Protein AF-A0ABD5LY19-F1 (afdb_monomer)

Nearest PDB structures (foldseek):
  3c1d-assembly3_B  TM=7.571E-01  e=8.560E-02  unclassified

Sequence (76 aa):
MTYDELYQYAIFMLSRRDYGTTELKRRLARRINEVDKAKQSTTDERCLEQVIERLLEGQYLDDNRTVYAFFSSLFK

Structure (mmCIF, N/CA/C/O backbone):
data_AF-A0ABD5LY19-F1
#
_entry.id   AF-A0ABD5LY19-F1
#
loop_
_atom_site.group_PDB
_atom_site.id
_atom_site.type_symbol
_atom_site.label_atom_id
_atom_site.label_alt_id
_atom_site.label_comp_id
_atom_site.label_asym_id
_atom_site.label_entity_id
_atom_site.label_seq_id
_atom_site.pdbx_PDB_ins_code
_atom_site.Cartn_x
_atom_site.Cartn_y
_atom_site.Cartn_z
_atom_site.occupancy
_atom_site.B_iso_or_equiv
_atom_site.auth_seq_id
_atom_site.auth_comp_id
_atom_site.auth_asym_id
_atom_site.auth_atom_id
_atom_site.pdbx_PDB_model_num
ATOM 1 N N . MET A 1 1 ? -6.731 -0.949 10.007 1.00 76.50 1 MET A N 1
ATOM 2 C CA . MET A 1 1 ? -6.999 -1.219 8.570 1.00 76.50 1 MET A CA 1
ATOM 3 C C . MET A 1 1 ? -6.587 -2.657 8.276 1.00 76.50 1 MET A C 1
ATOM 5 O O . MET A 1 1 ? -5.703 -3.152 8.963 1.00 76.50 1 MET A O 1
ATOM 9 N N . THR A 1 2 ? -7.229 -3.351 7.338 1.00 86.19 2 THR A N 1
ATOM 10 C CA . THR A 1 2 ? -6.869 -4.741 6.979 1.00 86.19 2 THR A CA 1
ATOM 11 C C . THR A 1 2 ? -5.858 -4.793 5.828 1.00 86.19 2 THR A C 1
ATOM 13 O O . THR A 1 2 ? -5.660 -3.797 5.128 1.00 86.19 2 THR A O 1
ATOM 16 N N . TYR A 1 3 ? -5.219 -5.954 5.630 1.00 86.19 3 TYR A N 1
ATOM 17 C CA . TYR A 1 3 ? -4.310 -6.199 4.504 1.00 86.19 3 TYR A CA 1
ATOM 18 C C . TYR A 1 3 ? -4.993 -5.936 3.153 1.00 86.19 3 TYR A C 1
ATOM 20 O O . TYR A 1 3 ? -4.460 -5.187 2.338 1.00 86.19 3 TYR A O 1
ATOM 28 N N . ASP A 1 4 ? -6.198 -6.477 2.945 1.00 86.00 4 ASP A N 1
ATOM 29 C CA . ASP A 1 4 ? -6.932 -6.336 1.682 1.00 86.00 4 ASP A CA 1
ATOM 30 C C . ASP A 1 4 ? -7.300 -4.880 1.374 1.00 86.00 4 ASP A C 1
ATOM 32 O O . ASP A 1 4 ? -7.114 -4.420 0.246 1.00 86.00 4 ASP A O 1
ATOM 36 N N . GLU A 1 5 ? -7.755 -4.119 2.377 1.00 87.69 5 GLU A N 1
ATOM 37 C CA . GLU A 1 5 ? -8.042 -2.685 2.222 1.00 87.69 5 GLU A CA 1
ATOM 38 C C . GLU A 1 5 ? -6.786 -1.903 1.801 1.00 87.69 5 GLU A C 1
ATOM 40 O O . GLU A 1 5 ? -6.848 -1.036 0.925 1.00 87.69 5 GLU A O 1
ATOM 45 N N . LEU A 1 6 ? -5.636 -2.214 2.411 1.00 88.00 6 LEU A N 1
ATOM 46 C CA . LEU A 1 6 ? -4.362 -1.570 2.098 1.00 88.00 6 LEU A CA 1
ATOM 47 C C . LEU A 1 6 ? -3.872 -1.946 0.692 1.00 88.00 6 LEU A C 1
ATOM 49 O O . LEU A 1 6 ? -3.421 -1.071 -0.051 1.00 88.00 6 LEU A O 1
ATOM 53 N N . TYR A 1 7 ? -3.994 -3.220 0.316 1.00 88.62 7 TYR A N 1
ATOM 54 C CA . TYR A 1 7 ? -3.606 -3.726 -0.998 1.00 88.62 7 TYR A CA 1
ATOM 55 C C . TYR A 1 7 ? -4.449 -3.101 -2.116 1.00 88.62 7 TYR A C 1
ATOM 57 O O . TYR A 1 7 ? -3.901 -2.544 -3.069 1.00 88.62 7 TYR A O 1
ATOM 65 N N . GLN A 1 8 ? -5.778 -3.096 -1.971 1.00 89.25 8 GLN A N 1
ATOM 66 C CA . GLN A 1 8 ? -6.679 -2.462 -2.939 1.00 89.25 8 GLN A CA 1
ATOM 67 C C . GLN A 1 8 ? -6.400 -0.964 -3.083 1.00 89.25 8 GLN A C 1
ATOM 69 O O . GLN A 1 8 ? -6.380 -0.436 -4.197 1.00 89.25 8 GLN A O 1
ATOM 74 N N . TYR A 1 9 ? -6.133 -0.276 -1.970 1.00 89.75 9 TYR A N 1
ATOM 75 C CA . TYR A 1 9 ? -5.773 1.137 -1.999 1.00 89.75 9 TYR A CA 1
ATOM 76 C C . TYR A 1 9 ? -4.440 1.380 -2.724 1.00 89.75 9 TYR A C 1
ATOM 78 O O . TYR A 1 9 ? -4.326 2.331 -3.500 1.00 89.75 9 TYR A O 1
ATOM 86 N N . ALA A 1 10 ? -3.444 0.513 -2.526 1.00 88.25 10 ALA A N 1
ATOM 87 C CA . ALA A 1 10 ? -2.164 0.604 -3.220 1.00 88.25 10 ALA A CA 1
ATOM 88 C C . ALA A 1 10 ? -2.306 0.391 -4.738 1.00 88.25 10 ALA A C 1
ATOM 90 O O . ALA A 1 10 ? -1.790 1.199 -5.511 1.00 88.25 10 ALA A O 1
ATOM 91 N N . ILE A 1 11 ? -3.076 -0.616 -5.165 1.00 88.44 11 ILE A N 1
ATOM 92 C CA . ILE A 1 11 ? -3.400 -0.853 -6.583 1.00 88.44 11 ILE A CA 1
ATOM 93 C C . ILE A 1 11 ? -4.133 0.349 -7.185 1.00 88.44 11 ILE A C 1
ATOM 95 O O . ILE A 1 11 ? -3.778 0.821 -8.265 1.00 88.44 11 ILE A O 1
ATOM 99 N N . PHE A 1 12 ? -5.119 0.901 -6.471 1.00 88.81 12 PHE A N 1
ATOM 100 C CA . PHE A 1 12 ? -5.825 2.099 -6.917 1.00 88.81 12 PHE A CA 1
ATOM 101 C C . PHE A 1 12 ? -4.878 3.292 -7.101 1.00 88.81 12 PHE A C 1
ATOM 103 O O . PHE A 1 12 ? -4.994 4.013 -8.092 1.00 88.81 12 PHE A O 1
ATOM 110 N N . MET A 1 13 ? -3.919 3.501 -6.195 1.00 87.75 13 MET A N 1
ATOM 111 C CA . MET A 1 13 ? -2.920 4.559 -6.364 1.00 87.75 13 MET A CA 1
ATOM 112 C C . MET A 1 13 ? -2.057 4.328 -7.609 1.00 87.75 13 MET A C 1
ATOM 114 O O . MET A 1 13 ? -1.949 5.236 -8.434 1.00 87.75 13 MET A O 1
ATOM 118 N N . LEU A 1 14 ? -1.515 3.120 -7.778 1.00 84.75 14 LEU A N 1
ATOM 119 C CA . LEU A 1 14 ? -0.668 2.767 -8.923 1.00 84.75 14 LEU A CA 1
ATOM 120 C C . LEU A 1 14 ? -1.415 2.871 -10.261 1.00 84.75 14 LEU A C 1
ATOM 122 O O . LEU A 1 14 ? -0.834 3.281 -11.257 1.00 84.75 14 LEU A O 1
ATOM 126 N N . SER A 1 15 ? -2.728 2.620 -10.279 1.00 83.06 15 SER A N 1
ATOM 127 C CA . SER A 1 15 ? -3.5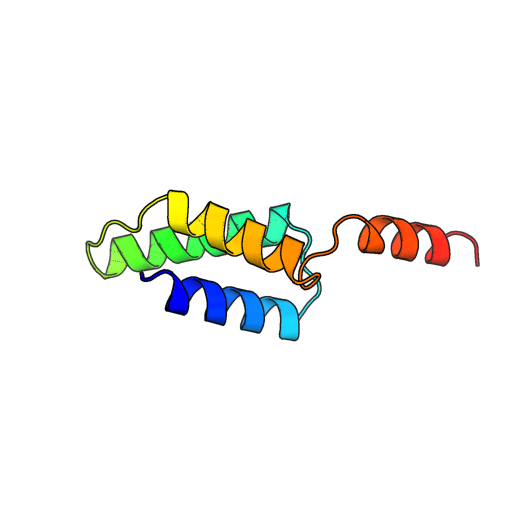51 2.806 -11.485 1.00 83.06 15 SER A CA 1
ATOM 128 C C . SER A 1 15 ? -3.651 4.264 -11.955 1.00 83.06 15 SER A C 1
ATOM 130 O O . SER A 1 15 ? -3.963 4.523 -13.115 1.00 83.06 15 SER A O 1
ATOM 132 N N . ARG A 1 16 ? -3.423 5.232 -11.056 1.00 83.56 16 ARG A N 1
ATOM 133 C CA . ARG A 1 16 ? -3.604 6.666 -11.334 1.00 83.56 16 ARG A CA 1
ATOM 134 C C . ARG A 1 16 ? -2.300 7.387 -11.632 1.00 83.56 16 ARG A C 1
ATOM 136 O O . ARG A 1 16 ? -2.333 8.445 -12.260 1.00 83.56 16 ARG A O 1
ATOM 143 N N . ARG A 1 17 ? -1.184 6.893 -11.103 1.00 79.00 17 ARG A N 1
ATOM 144 C CA . ARG A 1 17 ? 0.129 7.515 -11.246 1.00 79.00 17 ARG A CA 1
ATOM 145 C C . ARG A 1 17 ? 1.209 6.484 -10.964 1.00 79.00 17 ARG A C 1
ATOM 147 O O . ARG A 1 17 ? 1.081 5.715 -10.015 1.00 79.00 17 ARG A O 1
ATOM 154 N N . ASP A 1 18 ? 2.297 6.561 -11.719 1.00 78.38 18 ASP A N 1
ATOM 155 C CA . ASP A 1 18 ? 3.518 5.851 -11.367 1.00 78.38 18 ASP A CA 1
ATOM 156 C C . ASP A 1 18 ? 4.087 6.406 -10.059 1.00 78.38 18 ASP A C 1
ATOM 158 O O . ASP A 1 18 ? 4.315 7.612 -9.897 1.00 78.38 18 ASP A O 1
ATOM 162 N N . TYR A 1 19 ? 4.295 5.501 -9.110 1.00 80.94 19 TYR A N 1
ATOM 163 C CA . TYR A 1 19 ? 4.935 5.769 -7.834 1.00 80.94 19 TYR A CA 1
ATOM 164 C C . TYR A 1 19 ? 6.164 4.877 -7.721 1.00 80.94 19 TYR A C 1
ATOM 166 O O . TYR A 1 19 ? 6.071 3.676 -7.950 1.00 80.94 19 TYR A O 1
ATOM 174 N N . GLY A 1 20 ? 7.294 5.445 -7.302 1.00 80.75 20 GLY A N 1
ATOM 175 C CA . GLY A 1 20 ? 8.420 4.632 -6.841 1.00 80.75 20 GLY A CA 1
ATOM 176 C C . GLY A 1 20 ? 8.102 3.984 -5.492 1.00 80.75 20 GLY A C 1
ATOM 177 O O . GLY A 1 20 ? 7.301 4.522 -4.710 1.00 80.75 20 GLY A O 1
ATOM 178 N N . THR A 1 21 ? 8.771 2.876 -5.166 1.00 83.50 21 THR A N 1
ATOM 179 C CA . THR A 1 21 ? 8.501 2.097 -3.939 1.00 83.50 21 THR A CA 1
ATOM 180 C C . THR A 1 21 ? 8.563 2.954 -2.677 1.00 83.50 21 THR A C 1
ATOM 182 O O . THR A 1 21 ? 7.711 2.853 -1.792 1.00 83.50 21 THR A O 1
ATOM 185 N N . THR A 1 22 ? 9.531 3.872 -2.609 1.00 84.50 22 THR A N 1
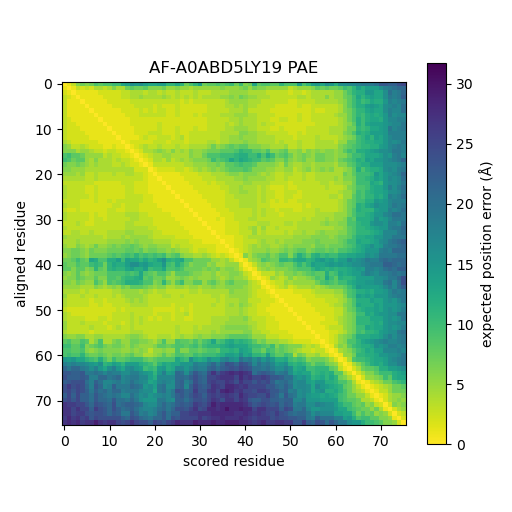ATOM 186 C CA . THR A 1 22 ? 9.709 4.762 -1.451 1.00 84.50 22 THR A CA 1
ATOM 187 C C . THR A 1 22 ? 8.557 5.762 -1.294 1.00 84.50 22 THR A C 1
ATOM 189 O O . THR A 1 22 ? 8.109 6.010 -0.170 1.00 84.50 22 THR A O 1
ATOM 192 N N . GLU A 1 23 ? 8.054 6.340 -2.393 1.00 85.38 23 GLU A N 1
ATOM 193 C CA . GLU A 1 23 ? 6.920 7.275 -2.328 1.00 85.38 23 GLU A CA 1
ATOM 194 C C . GLU A 1 23 ? 5.641 6.533 -1.922 1.00 85.38 23 GLU A C 1
ATOM 196 O O . GLU A 1 23 ? 4.911 7.002 -1.040 1.00 85.38 23 GLU A O 1
ATOM 201 N N . LEU A 1 24 ? 5.406 5.351 -2.504 1.00 88.00 24 LEU A N 1
ATOM 202 C CA . LEU A 1 24 ? 4.241 4.531 -2.188 1.00 88.00 24 LEU A CA 1
ATOM 203 C C . LEU A 1 24 ? 4.248 4.096 -0.714 1.00 88.00 24 LEU A C 1
ATOM 205 O O . LEU A 1 24 ? 3.256 4.318 -0.017 1.00 88.00 24 LEU A O 1
ATOM 209 N N . LYS A 1 25 ? 5.382 3.584 -0.202 1.00 88.62 25 LYS A N 1
ATOM 210 C CA . LYS A 1 25 ? 5.530 3.162 1.206 1.00 88.62 25 LYS A CA 1
ATOM 211 C C . LYS A 1 25 ? 5.220 4.311 2.171 1.00 88.62 25 LYS A C 1
ATOM 213 O O . LYS A 1 25 ? 4.462 4.122 3.121 1.00 88.62 25 LYS A O 1
ATOM 218 N N . ARG A 1 26 ? 5.714 5.530 1.902 1.00 88.88 26 ARG A N 1
ATOM 219 C CA . ARG A 1 26 ? 5.422 6.717 2.735 1.00 88.88 26 ARG A CA 1
ATOM 220 C C . ARG A 1 26 ? 3.941 7.097 2.730 1.00 88.88 26 ARG A C 1
ATOM 222 O O . ARG A 1 26 ? 3.394 7.420 3.786 1.00 88.88 26 ARG A O 1
ATOM 229 N N . ARG A 1 27 ? 3.280 7.071 1.567 1.00 89.25 27 ARG A N 1
ATOM 230 C CA . ARG A 1 27 ? 1.845 7.395 1.470 1.00 89.25 27 ARG A CA 1
ATOM 231 C C . ARG A 1 27 ? 0.975 6.360 2.169 1.00 89.25 27 ARG A C 1
ATOM 233 O O . ARG A 1 27 ? 0.054 6.739 2.888 1.00 89.25 27 ARG A O 1
ATOM 240 N N . LEU A 1 28 ? 1.282 5.079 1.980 1.00 89.38 28 LEU A N 1
ATOM 241 C CA . LEU A 1 28 ? 0.580 3.982 2.639 1.00 89.38 28 LEU A CA 1
ATOM 242 C C . LEU A 1 28 ? 0.751 4.055 4.162 1.00 89.38 28 LEU A C 1
ATOM 244 O O . LEU A 1 28 ? -0.248 4.034 4.874 1.00 89.38 28 LEU A O 1
ATOM 248 N N . ALA A 1 29 ? 1.974 4.270 4.660 1.00 88.94 29 ALA A N 1
ATOM 249 C CA . ALA A 1 29 ? 2.234 4.458 6.090 1.00 88.94 29 ALA A CA 1
ATOM 250 C C . ALA A 1 29 ? 1.452 5.645 6.680 1.00 88.94 29 ALA A C 1
ATOM 252 O O . ALA A 1 29 ? 0.839 5.537 7.741 1.00 88.94 29 ALA A O 1
ATOM 253 N N . ARG A 1 30 ? 1.408 6.780 5.967 1.00 89.69 30 ARG A N 1
ATOM 254 C CA . ARG A 1 30 ? 0.605 7.937 6.384 1.00 89.69 30 ARG A CA 1
ATOM 255 C C . ARG A 1 30 ? -0.884 7.595 6.456 1.00 89.69 30 ARG A C 1
ATOM 257 O O . ARG A 1 30 ? -1.539 7.960 7.428 1.00 89.69 30 ARG A O 1
ATOM 264 N N . ARG A 1 31 ? -1.405 6.871 5.462 1.00 87.44 31 ARG A N 1
ATOM 265 C CA . ARG A 1 31 ? -2.811 6.458 5.426 1.0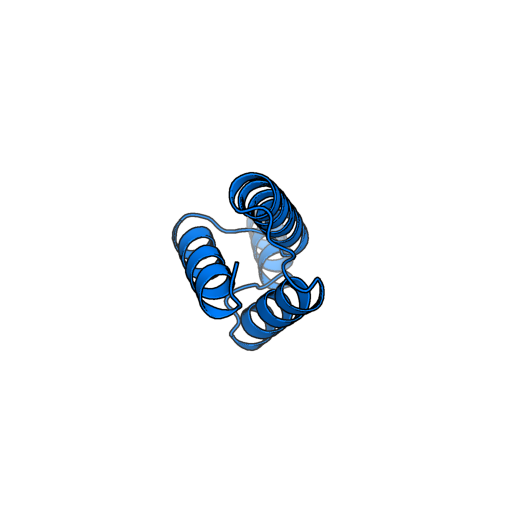0 87.44 31 ARG A CA 1
ATOM 266 C C . ARG A 1 31 ? -3.159 5.502 6.565 1.00 87.44 31 ARG A C 1
ATOM 268 O O . ARG A 1 31 ? -4.215 5.662 7.167 1.00 87.44 31 ARG A O 1
ATOM 275 N N . ILE A 1 32 ? -2.276 4.551 6.872 1.00 88.00 32 ILE A N 1
ATOM 276 C CA . ILE A 1 32 ? -2.423 3.644 8.017 1.00 88.00 32 ILE A CA 1
ATOM 277 C C . ILE A 1 32 ? -2.539 4.454 9.307 1.00 88.00 32 ILE A C 1
ATOM 279 O O . ILE A 1 32 ? -3.535 4.317 10.007 1.00 88.00 32 ILE A O 1
ATOM 283 N N . ASN A 1 33 ? -1.599 5.369 9.556 1.00 87.12 33 ASN A N 1
ATOM 284 C CA . ASN A 1 33 ? -1.613 6.215 10.751 1.00 87.12 33 ASN A CA 1
ATOM 285 C C . ASN A 1 33 ? -2.889 7.064 10.869 1.00 87.12 33 ASN A C 1
ATOM 287 O O . ASN A 1 33 ? -3.439 7.213 11.959 1.00 87.12 33 ASN A O 1
ATOM 291 N N . GLU A 1 34 ? -3.380 7.622 9.759 1.00 87.56 34 GLU A N 1
ATOM 292 C CA . GLU A 1 34 ? -4.638 8.379 9.735 1.00 87.56 34 GLU A CA 1
ATOM 293 C C . GLU A 1 34 ? -5.843 7.498 10.099 1.00 87.56 34 GLU A C 1
ATOM 295 O O . GLU A 1 34 ? -6.686 7.904 10.902 1.00 87.56 34 GLU A O 1
ATOM 300 N N . VAL A 1 35 ? -5.918 6.286 9.540 1.00 85.94 35 VAL A N 1
ATOM 301 C CA . VAL A 1 35 ? -7.015 5.342 9.799 1.00 85.94 35 VAL A CA 1
ATOM 302 C C . VAL A 1 35 ? -6.950 4.788 11.218 1.00 85.94 35 VAL A C 1
ATOM 304 O O . VAL A 1 35 ? -7.983 4.716 11.877 1.00 85.94 35 VAL A O 1
ATOM 307 N N . ASP A 1 36 ? -5.763 4.443 11.702 1.00 86.94 36 ASP A N 1
ATOM 308 C CA . ASP A 1 36 ? -5.549 3.934 13.056 1.00 86.94 36 ASP A CA 1
ATOM 309 C C . ASP A 1 36 ? -5.903 4.979 14.108 1.00 86.94 36 ASP A C 1
ATOM 311 O 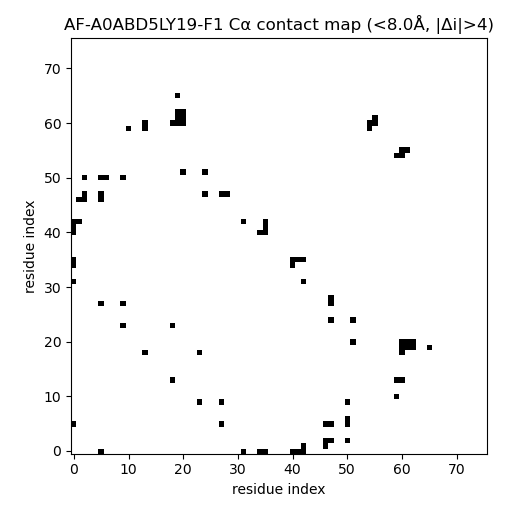O . ASP A 1 36 ? -6.628 4.683 15.059 1.00 86.94 36 ASP A O 1
ATOM 315 N N . LYS A 1 37 ? -5.521 6.239 13.877 1.00 85.19 37 LYS A N 1
ATOM 316 C CA . LYS A 1 37 ? -5.931 7.355 14.732 1.00 85.19 37 LYS A CA 1
ATOM 317 C C . LYS A 1 37 ? -7.446 7.582 14.709 1.00 85.19 37 LYS A C 1
ATOM 319 O O . LYS A 1 37 ? -8.023 7.894 15.747 1.00 85.19 37 LYS A O 1
ATOM 324 N N . ALA A 1 38 ? -8.092 7.434 13.551 1.00 85.00 38 ALA A N 1
ATOM 325 C CA . ALA A 1 38 ? -9.535 7.633 13.409 1.00 85.00 38 ALA A CA 1
ATOM 326 C C . ALA A 1 38 ? -10.368 6.484 14.005 1.00 85.00 38 ALA A C 1
ATOM 328 O O . ALA A 1 38 ? -11.424 6.730 14.580 1.00 85.00 38 ALA A O 1
ATOM 329 N N . LYS A 1 39 ? -9.904 5.236 13.865 1.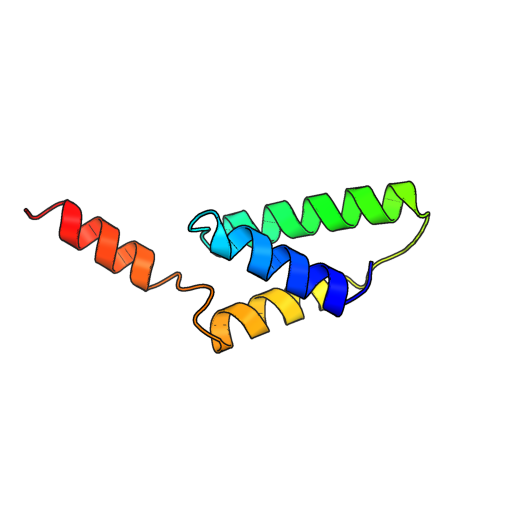00 83.19 39 LYS A N 1
ATOM 330 C CA . LYS A 1 39 ? -10.609 4.027 14.320 1.00 83.19 39 LYS A CA 1
ATOM 331 C C . LYS A 1 39 ? -10.159 3.540 15.703 1.00 83.19 39 LYS A C 1
ATOM 333 O O . LYS A 1 39 ? -10.701 2.546 16.173 1.00 83.19 39 LYS A O 1
ATOM 338 N N . GLN A 1 40 ? -9.179 4.202 16.331 1.00 79.44 40 GLN A N 1
ATOM 339 C CA . GLN A 1 40 ? -8.476 3.710 17.529 1.00 79.44 40 GLN A CA 1
ATOM 340 C C . GLN A 1 40 ? -8.028 2.246 17.368 1.00 79.44 40 GLN A C 1
ATOM 342 O O . GLN A 1 40 ? -8.106 1.444 18.294 1.00 79.44 40 GLN A O 1
ATOM 347 N N . SER A 1 41 ? -7.597 1.890 16.156 1.00 77.62 41 SER A N 1
ATOM 348 C CA . SER A 1 41 ? -7.100 0.557 15.822 1.00 77.62 41 SER A CA 1
ATOM 349 C C . SER A 1 41 ? -5.583 0.571 15.718 1.00 77.62 41 SER A C 1
ATOM 351 O O . SER A 1 41 ? -4.993 1.614 15.460 1.00 77.62 41 SER A O 1
ATOM 353 N N . THR A 1 42 ? -4.956 -0.593 15.861 1.00 76.75 42 THR A N 1
ATOM 354 C CA . THR A 1 42 ? -3.539 -0.777 15.538 1.00 76.75 42 THR A CA 1
ATOM 355 C C . THR A 1 42 ? -3.447 -1.700 14.336 1.00 76.75 42 THR A C 1
ATOM 357 O O . THR A 1 42 ? -3.840 -2.864 14.409 1.00 76.75 42 THR A O 1
ATOM 360 N N . THR A 1 43 ? -2.987 -1.167 13.209 1.00 80.12 43 THR A N 1
ATOM 361 C CA . THR A 1 43 ? -2.653 -1.963 12.030 1.00 80.12 43 THR A CA 1
ATOM 362 C C . THR A 1 43 ? -1.264 -2.559 12.230 1.00 80.12 43 THR A C 1
ATOM 364 O O . THR A 1 43 ? -0.345 -1.859 12.646 1.00 80.12 43 THR A O 1
ATOM 367 N N . ASP A 1 44 ? -1.112 -3.851 11.938 1.00 78.94 44 ASP A N 1
ATOM 368 C CA . ASP A 1 44 ? 0.187 -4.521 12.008 1.00 78.94 44 ASP A CA 1
ATOM 369 C C . ASP A 1 44 ? 1.168 -3.866 11.023 1.00 78.94 44 ASP A C 1
ATOM 371 O O . ASP A 1 44 ? 0.869 -3.692 9.838 1.00 78.94 44 ASP A O 1
ATOM 375 N N . GLU A 1 45 ? 2.350 -3.507 11.516 1.00 74.25 45 GLU A N 1
ATOM 376 C CA . GLU A 1 45 ? 3.424 -2.905 10.727 1.00 74.25 45 GLU A CA 1
ATOM 377 C C . GLU A 1 45 ? 3.881 -3.838 9.590 1.00 74.25 45 GLU A C 1
ATOM 379 O O . GLU A 1 45 ? 4.259 -3.376 8.510 1.00 74.25 45 GLU A O 1
ATOM 384 N N . ARG A 1 46 ? 3.720 -5.157 9.775 1.00 82.12 46 ARG A N 1
ATOM 385 C CA . ARG A 1 46 ? 4.013 -6.180 8.760 1.00 82.12 46 ARG A CA 1
ATOM 386 C C . ARG A 1 46 ? 3.086 -6.112 7.551 1.00 82.12 46 ARG A C 1
ATOM 388 O O . ARG A 1 46 ? 3.518 -6.452 6.451 1.00 82.12 46 ARG A O 1
ATOM 395 N N . CYS A 1 47 ? 1.848 -5.633 7.712 1.00 85.06 47 CYS A N 1
ATOM 396 C CA . CYS A 1 47 ? 0.902 -5.511 6.599 1.00 85.06 47 CYS A CA 1
ATOM 397 C C . CYS A 1 47 ? 1.442 -4.584 5.505 1.00 85.06 47 CYS A C 1
ATOM 399 O O . CYS A 1 47 ? 1.254 -4.851 4.320 1.00 85.06 47 CYS A O 1
ATOM 401 N N . LEU A 1 48 ? 2.124 -3.500 5.892 1.00 86.56 48 LEU A N 1
ATOM 402 C CA . LEU A 1 48 ? 2.718 -2.572 4.936 1.00 86.56 48 LEU A CA 1
ATOM 403 C C . LEU A 1 48 ? 3.812 -3.253 4.113 1.00 86.56 48 LEU A C 1
ATOM 405 O O . LEU A 1 48 ? 3.839 -3.103 2.894 1.00 86.56 48 LEU A O 1
ATOM 409 N N . GLU A 1 49 ? 4.701 -3.995 4.768 1.00 86.94 49 GLU A N 1
ATOM 410 C CA . GLU A 1 49 ? 5.812 -4.663 4.088 1.00 86.94 49 GLU A CA 1
ATOM 411 C C . GLU A 1 49 ? 5.316 -5.773 3.162 1.00 86.94 49 GLU A C 1
ATOM 413 O O . GLU A 1 49 ? 5.719 -5.809 2.002 1.00 86.94 49 GLU A O 1
ATOM 418 N N . GLN A 1 50 ? 4.350 -6.576 3.615 1.00 88.44 50 GLN A N 1
ATOM 419 C CA . GLN A 1 50 ? 3.726 -7.626 2.806 1.00 88.44 50 GLN A CA 1
ATOM 420 C C . GLN A 1 50 ? 3.010 -7.074 1.568 1.00 88.44 50 GLN A C 1
ATOM 422 O O . GLN A 1 50 ? 3.070 -7.676 0.498 1.00 88.44 50 GLN A O 1
ATOM 427 N N . VAL A 1 51 ? 2.321 -5.931 1.683 1.00 88.88 51 VAL A N 1
ATOM 428 C CA . VAL A 1 51 ? 1.680 -5.292 0.522 1.00 88.88 51 VAL A CA 1
ATOM 429 C C . VAL A 1 51 ? 2.730 -4.811 -0.476 1.00 88.88 51 VAL A C 1
ATOM 431 O O . VAL A 1 51 ? 2.570 -5.040 -1.672 1.00 88.88 51 VAL A O 1
ATOM 434 N N . ILE A 1 52 ? 3.808 -4.177 -0.012 1.00 87.44 52 ILE A N 1
ATOM 435 C CA . ILE A 1 52 ? 4.883 -3.702 -0.894 1.00 87.44 52 ILE A CA 1
ATOM 436 C C . ILE A 1 52 ? 5.580 -4.870 -1.599 1.00 87.44 52 ILE A C 1
ATOM 438 O O . ILE A 1 52 ? 5.756 -4.816 -2.814 1.00 87.44 52 ILE A O 1
ATOM 442 N N . GLU A 1 53 ? 5.921 -5.933 -0.871 1.00 87.38 53 GLU A N 1
ATOM 443 C CA . GLU A 1 53 ? 6.532 -7.141 -1.433 1.00 87.38 53 GLU A CA 1
ATOM 444 C C . GLU A 1 53 ? 5.634 -7.762 -2.509 1.00 87.38 53 GLU A C 1
ATOM 446 O O . GLU A 1 53 ? 6.080 -7.996 -3.630 1.00 87.38 53 GLU A O 1
ATOM 451 N N . ARG A 1 54 ? 4.330 -7.892 -2.234 1.00 87.06 54 ARG A N 1
ATOM 452 C CA . ARG A 1 54 ? 3.354 -8.415 -3.200 1.00 87.06 54 ARG A CA 1
ATOM 453 C C . ARG A 1 54 ? 3.251 -7.570 -4.472 1.00 87.06 54 ARG A C 1
ATOM 455 O O . ARG A 1 54 ? 3.028 -8.105 -5.558 1.00 87.06 54 ARG A O 1
ATOM 462 N N . LEU A 1 55 ? 3.373 -6.249 -4.350 1.00 85.19 55 LEU A N 1
ATOM 463 C CA . LEU A 1 55 ? 3.328 -5.329 -5.490 1.00 85.19 55 LEU A CA 1
ATOM 464 C C . LEU A 1 55 ? 4.608 -5.387 -6.331 1.00 85.19 55 LEU A C 1
ATOM 466 O O . LEU A 1 55 ? 4.522 -5.259 -7.553 1.00 85.19 55 LEU A O 1
ATOM 470 N N . LEU A 1 56 ? 5.761 -5.608 -5.694 1.00 83.69 56 LEU A N 1
ATOM 471 C CA . LEU A 1 56 ? 7.038 -5.847 -6.369 1.00 83.69 56 LEU A CA 1
ATOM 472 C C . LEU A 1 56 ? 7.030 -7.198 -7.101 1.00 83.69 56 LEU A C 1
ATOM 474 O O . LEU A 1 56 ? 7.363 -7.251 -8.282 1.00 83.69 56 LEU A O 1
ATOM 478 N N . GLU A 1 57 ? 6.574 -8.271 -6.443 1.00 82.94 57 GLU A N 1
ATOM 479 C CA . GLU A 1 57 ? 6.406 -9.596 -7.064 1.00 82.94 57 GLU A CA 1
ATOM 480 C C . GLU A 1 57 ? 5.469 -9.546 -8.277 1.00 82.94 57 GLU A C 1
ATOM 482 O O . GLU A 1 57 ? 5.739 -10.156 -9.311 1.00 82.94 57 GLU A O 1
ATOM 487 N N . GLY A 1 58 ? 4.365 -8.802 -8.157 1.00 76.62 58 GLY A N 1
ATOM 488 C CA . GLY A 1 58 ? 3.377 -8.635 -9.220 1.00 76.62 58 GLY A CA 1
ATOM 489 C C . GLY A 1 58 ? 3.790 -7.674 -10.338 1.00 76.62 58 GLY A C 1
ATOM 490 O O . GLY A 1 58 ? 2.975 -7.430 -11.223 1.00 76.62 58 GLY A O 1
ATOM 491 N N . GLN A 1 59 ? 5.005 -7.107 -10.292 1.00 72.56 59 GLN A N 1
ATOM 492 C CA . GLN A 1 59 ? 5.505 -6.084 -11.227 1.00 72.56 59 GLN A CA 1
ATOM 493 C C . GLN A 1 59 ? 4.609 -4.833 -11.338 1.00 72.56 59 GLN A C 1
ATOM 495 O O . GLN A 1 59 ? 4.678 -4.091 -12.318 1.00 72.56 59 GLN A O 1
ATOM 500 N N . TYR A 1 60 ? 3.772 -4.574 -10.327 1.00 71.56 60 TYR A N 1
ATOM 501 C CA . TYR A 1 60 ? 3.001 -3.331 -10.215 1.00 71.56 60 TYR A CA 1
ATOM 502 C C . TYR A 1 60 ? 3.879 -2.168 -9.745 1.00 71.56 60 TYR A C 1
ATOM 504 O O . TYR A 1 60 ? 3.606 -1.011 -10.055 1.00 71.56 60 TYR A O 1
ATOM 512 N N . LEU A 1 61 ? 4.925 -2.488 -8.982 1.00 70.00 61 LEU A N 1
ATOM 513 C CA . LEU A 1 61 ? 6.017 -1.597 -8.622 1.00 70.00 61 LEU A CA 1
ATOM 514 C C . LEU A 1 61 ? 7.268 -2.073 -9.354 1.00 70.00 61 LEU A C 1
ATOM 516 O O . LEU A 1 61 ? 7.682 -3.218 -9.194 1.00 70.00 61 LEU A O 1
ATOM 520 N N . ASP A 1 62 ? 7.873 -1.192 -10.143 1.00 66.31 62 ASP A N 1
ATOM 521 C CA . ASP A 1 62 ? 9.123 -1.483 -10.835 1.00 66.31 62 ASP A CA 1
ATOM 522 C C . ASP A 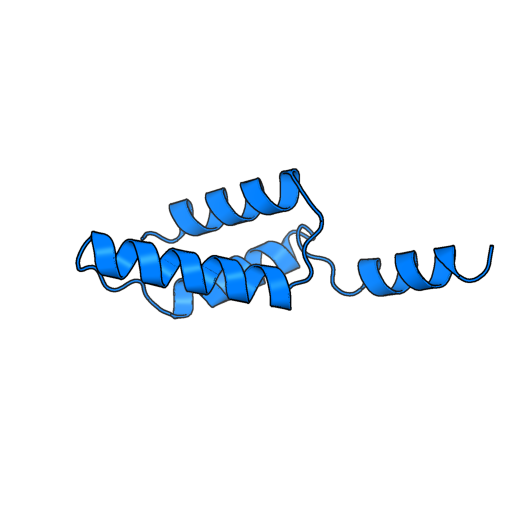1 62 ? 10.104 -0.321 -10.637 1.00 66.31 62 ASP A C 1
ATOM 524 O O . ASP A 1 62 ? 10.152 0.655 -11.396 1.00 66.31 62 ASP A O 1
ATOM 528 N N . ASP A 1 63 ? 10.906 -0.425 -9.576 1.00 60.34 63 ASP A N 1
ATOM 529 C CA . ASP A 1 63 ? 11.993 0.524 -9.327 1.00 60.34 63 ASP A CA 1
ATOM 530 C C . ASP A 1 63 ? 13.097 0.431 -10.405 1.00 60.34 63 ASP A C 1
ATOM 532 O O . ASP A 1 63 ? 13.830 1.401 -10.602 1.0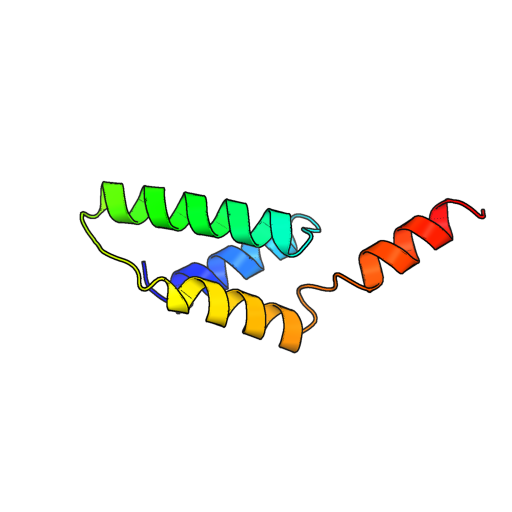0 60.34 63 ASP A O 1
ATOM 536 N N . ASN A 1 64 ? 13.190 -0.668 -11.171 1.00 55.00 64 ASN A N 1
ATOM 537 C CA . ASN A 1 64 ? 14.169 -0.823 -12.254 1.00 55.00 64 ASN A CA 1
ATOM 538 C C . ASN A 1 64 ? 13.684 -0.238 -13.596 1.00 55.00 64 ASN A C 1
ATOM 540 O O . ASN A 1 64 ? 14.505 0.259 -14.376 1.00 55.00 64 ASN A O 1
ATOM 544 N N . ARG A 1 65 ? 12.370 -0.204 -13.866 1.00 51.41 65 ARG A N 1
ATOM 545 C CA . ARG A 1 65 ? 11.814 0.485 -15.052 1.00 51.41 65 ARG A CA 1
ATOM 546 C C . ARG A 1 65 ? 11.996 1.984 -14.995 1.00 51.41 65 ARG A C 1
ATOM 548 O O .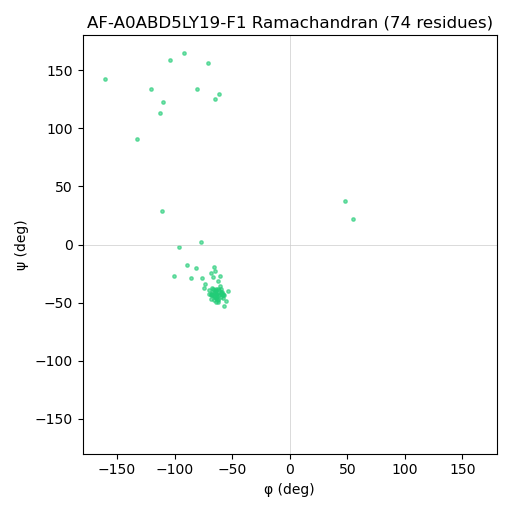 ARG A 1 65 ? 12.260 2.594 -16.028 1.00 51.41 65 ARG A O 1
ATOM 555 N N . THR A 1 66 ? 11.852 2.579 -13.813 1.00 50.16 66 THR A N 1
ATOM 556 C CA . THR A 1 66 ? 11.943 4.038 -13.661 1.00 50.16 66 THR A CA 1
ATOM 557 C C . THR A 1 66 ? 13.333 4.534 -14.063 1.00 50.16 66 THR A C 1
ATOM 559 O O . THR A 1 66 ? 13.459 5.543 -14.754 1.00 50.16 66 THR A O 1
ATOM 562 N N . VAL A 1 67 ? 14.375 3.766 -13.732 1.00 51.50 67 VAL A N 1
ATOM 563 C CA . VAL A 1 67 ? 15.756 4.049 -14.133 1.00 51.50 67 VAL A CA 1
ATOM 564 C C . VAL A 1 67 ? 15.920 3.927 -15.654 1.00 51.50 67 VAL A C 1
ATOM 566 O O . VAL A 1 67 ? 16.417 4.854 -16.292 1.00 51.50 67 VAL A O 1
ATOM 569 N N . TYR A 1 68 ? 15.419 2.852 -16.272 1.00 48.44 68 TYR A N 1
ATOM 570 C CA . TYR A 1 68 ? 15.504 2.665 -17.729 1.00 48.44 68 TYR A CA 1
ATOM 571 C C . TYR A 1 68 ? 14.712 3.706 -18.538 1.00 48.44 68 TYR A C 1
ATOM 573 O O . TYR A 1 68 ? 15.193 4.172 -19.574 1.00 48.44 68 TYR A O 1
ATOM 581 N N . ALA A 1 69 ? 13.522 4.097 -18.078 1.00 51.28 69 ALA A N 1
ATOM 582 C CA . ALA A 1 69 ? 12.696 5.108 -18.734 1.00 51.28 69 ALA A CA 1
ATOM 583 C C . ALA A 1 69 ? 13.306 6.515 -18.610 1.00 51.28 69 ALA A C 1
ATOM 585 O O . ALA A 1 69 ? 13.313 7.267 -19.586 1.00 51.28 69 ALA A O 1
ATOM 586 N N . PHE A 1 70 ? 13.881 6.849 -17.448 1.00 53.53 70 PHE A N 1
ATOM 587 C CA . PHE A 1 70 ? 14.564 8.127 -17.241 1.00 53.53 70 PHE A CA 1
ATOM 588 C C . PHE A 1 70 ? 15.824 8.243 -18.111 1.00 53.53 70 PHE A C 1
ATOM 590 O O . PHE A 1 70 ? 16.010 9.252 -18.789 1.00 53.53 70 PHE A O 1
ATOM 597 N N . PHE A 1 71 ? 16.648 7.188 -18.179 1.00 54.91 71 PHE A N 1
ATOM 598 C CA . PHE A 1 71 ? 17.825 7.182 -19.054 1.00 54.91 71 PHE A CA 1
ATOM 599 C C . PHE A 1 71 ? 17.456 7.174 -20.544 1.00 54.91 71 PHE A C 1
ATOM 601 O O . PHE A 1 71 ? 18.086 7.882 -21.324 1.00 54.91 71 PHE A O 1
ATOM 608 N N . SER A 1 72 ? 16.395 6.472 -20.954 1.00 53.31 72 SER A N 1
ATOM 609 C CA . SER A 1 72 ? 15.961 6.462 -22.363 1.00 53.31 72 SER A CA 1
ATOM 610 C C . SER A 1 72 ? 15.408 7.812 -22.841 1.00 53.31 72 SER A C 1
ATOM 612 O O . SER A 1 72 ? 15.448 8.098 -24.035 1.00 53.31 72 SER A O 1
ATOM 614 N N . SER A 1 73 ? 14.906 8.655 -21.931 1.00 51.88 73 SER A N 1
ATOM 615 C CA . SER A 1 73 ? 14.440 10.013 -22.249 1.00 51.88 73 SER A CA 1
ATOM 616 C C . SER A 1 73 ? 15.569 11.046 -22.337 1.00 51.88 73 SER A C 1
ATOM 618 O O . SER A 1 73 ? 15.352 12.112 -22.906 1.00 51.88 73 SER A O 1
ATOM 620 N N . LEU A 1 74 ? 16.736 10.774 -21.748 1.00 52.50 74 LEU A N 1
ATOM 621 C CA . LEU A 1 74 ? 17.858 11.720 -21.671 1.00 52.50 74 LEU A CA 1
ATOM 622 C C . LEU A 1 74 ? 18.813 11.620 -22.870 1.00 52.50 74 LEU A C 1
ATOM 624 O O . LEU A 1 74 ? 19.582 12.543 -23.118 1.00 52.50 74 LEU A O 1
ATOM 628 N N . PHE A 1 75 ? 18.753 10.511 -23.609 1.00 52.94 75 PHE A N 1
ATOM 629 C CA . PHE A 1 75 ? 19.595 10.227 -24.774 1.00 52.94 75 PHE A CA 1
ATOM 630 C C . PHE A 1 75 ? 18.820 10.243 -26.102 1.00 52.94 75 PHE A C 1
ATOM 632 O O . PHE A 1 75 ? 19.195 9.533 -27.037 1.00 52.94 75 PHE A O 1
ATOM 639 N N . LYS A 1 76 ? 17.740 11.026 -26.198 1.00 47.53 76 LYS A N 1
ATOM 640 C CA . LYS A 1 76 ? 16.991 11.206 -27.446 1.00 47.53 76 LYS A CA 1
ATOM 641 C C . LYS A 1 76 ? 17.120 12.622 -27.983 1.00 47.53 76 LYS A C 1
ATOM 643 O O . LYS A 1 76 ? 17.036 13.559 -27.162 1.00 47.53 76 LYS A O 1
#

Secondary structure (DSSP, 8-state):
--HHHHHHHHHHHHHHS---HHHHHHHHHHHHHHHHHHHT----HHHHHHHHHHHHHTTSS-HHHHHHHHHHHH--

Mean predicted aligned error: 8.26 Å

InterPro domains:
  IPR036388 Winged helix-like DNA-binding domain superfamily [G3DSA:1.10.10.10] (1-61)

Solvent-accessible surface area (backbone atoms only — not comparable to full-atom values): 4446 Å² total; per-residue (Å²): 103,54,60,66,61,52,42,53,51,50,52,55,48,49,76,76,42,94,57,52,65,72,60,46,52,54,54,52,52,50,50,50,54,53,50,16,69,74,67,77,45,83,53,64,74,63,47,57,54,53,43,52,51,53,31,44,75,68,62,74,36,54,71,67,54,55,54,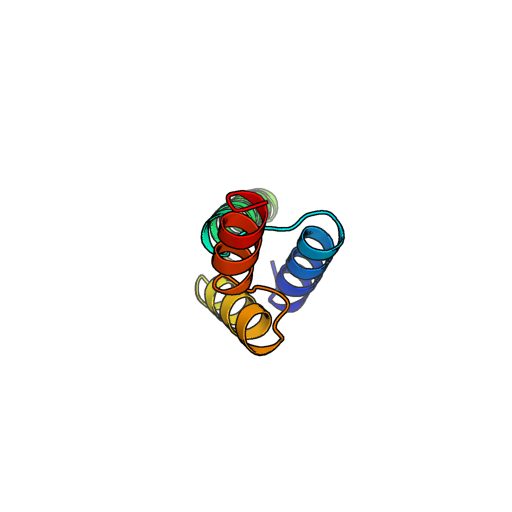54,55,54,55,59,65,72,77,111

Organism: Proteus mirabilis (NCBI:txid584)

Foldseek 3Di:
DDLVVLLVVLLVVLVVDQDALVRSLVVSVVVQVVVCVVVVHDDDPVSSVVSSVVCVVVVSHDPPVVVVVVVVVVPD

pLDDT: mean 78.22, std 13.22, range [47.53, 89.75]

Radius of gyration: 14.32 Å; Cα contacts (8 Å, |Δi|>4): 47; chains: 1; bounding box: 30×21×45 Å